Protein AF-A0A7Y0CL55-F1 (afdb_monomer_lite)

Foldseek 3Di:
DDQVVVCVVVVHHPDPVVVVVCVVVVWPFDWDFDWDQDPVRDTDTDTDTDGDPVSVVVVVVVVVVVVD

Structure (mmCIF, N/CA/C/O backbone):
data_AF-A0A7Y0CL55-F1
#
_entry.id   AF-A0A7Y0CL55-F1
#
loop_
_atom_site.group_PDB
_atom_site.id
_atom_site.type_symbol
_atom_site.label_atom_id
_atom_site.label_alt_id
_atom_site.label_comp_id
_atom_site.label_asym_id
_atom_site.label_entity_id
_atom_site.label_seq_id
_atom_site.pdbx_PDB_ins_code
_atom_site.Cartn_x
_atom_site.Cartn_y
_atom_site.Cartn_z
_atom_site.occupancy
_atom_site.B_iso_or_equiv
_atom_site.auth_seq_id
_atom_site.auth_comp_id
_atom_site.auth_asym_id
_atom_site.auth_atom_id
_atom_site.pdbx_PDB_model_num
ATOM 1 N N . MET A 1 1 ? 5.626 -6.716 -15.694 1.00 75.81 1 MET A N 1
ATOM 2 C CA . MET A 1 1 ? 4.440 -7.489 -15.194 1.00 75.81 1 MET A CA 1
ATOM 3 C C . MET A 1 1 ? 3.221 -6.568 -15.080 1.00 75.81 1 MET A C 1
ATOM 5 O O . MET A 1 1 ? 3.396 -5.431 -14.665 1.00 75.81 1 MET A O 1
ATOM 9 N N . THR A 1 2 ? 2.006 -7.010 -15.441 1.00 85.69 2 THR A N 1
ATOM 10 C CA . THR A 1 2 ? 0.782 -6.183 -15.305 1.00 85.69 2 THR A CA 1
ATOM 11 C C . THR A 1 2 ? 0.233 -6.189 -13.874 1.00 85.69 2 THR A C 1
ATOM 13 O O . THR A 1 2 ? 0.549 -7.085 -13.089 1.00 85.69 2 THR A O 1
ATOM 16 N N . ARG A 1 3 ? -0.624 -5.216 -13.529 1.00 86.50 3 ARG A N 1
ATOM 17 C CA . ARG A 1 3 ? -1.315 -5.179 -12.227 1.00 86.50 3 ARG A CA 1
ATOM 18 C C . ARG A 1 3 ? -2.154 -6.436 -12.009 1.00 86.50 3 ARG A C 1
ATOM 20 O O . ARG A 1 3 ? -2.117 -7.010 -10.936 1.00 86.50 3 ARG A O 1
ATOM 27 N N . GLU A 1 4 ? -2.900 -6.872 -13.018 1.00 89.62 4 GLU A N 1
ATOM 28 C CA . GLU A 1 4 ? -3.779 -8.039 -12.922 1.00 89.62 4 GLU A CA 1
ATOM 29 C C . GLU A 1 4 ? -2.969 -9.314 -12.662 1.00 89.62 4 GLU A C 1
ATOM 31 O O . GLU A 1 4 ? -3.351 -10.122 -11.822 1.00 89.62 4 GLU A O 1
ATOM 36 N N . ALA A 1 5 ? -1.817 -9.465 -13.324 1.00 90.88 5 ALA A N 1
ATOM 37 C CA . ALA A 1 5 ? -0.908 -10.579 -13.071 1.00 90.88 5 ALA A CA 1
ATOM 38 C C . ALA A 1 5 ? -0.328 -10.533 -11.646 1.00 90.88 5 ALA A C 1
ATOM 40 O O . ALA A 1 5 ? -0.228 -11.571 -10.995 1.00 90.88 5 ALA A O 1
ATOM 41 N N . LEU A 1 6 ? 0.000 -9.339 -11.139 1.00 86.19 6 LEU A N 1
ATOM 42 C CA . LEU A 1 6 ? 0.434 -9.146 -9.753 1.00 86.19 6 LEU A CA 1
ATOM 43 C C . LEU A 1 6 ? -0.678 -9.493 -8.752 1.00 86.19 6 LEU A C 1
ATOM 45 O O . LEU A 1 6 ? -0.417 -10.157 -7.750 1.00 86.19 6 LEU A O 1
ATOM 49 N N . ASP A 1 7 ? -1.914 -9.077 -9.025 1.00 92.00 7 ASP A N 1
ATOM 50 C CA . ASP A 1 7 ? -3.066 -9.359 -8.167 1.00 92.00 7 ASP A CA 1
ATOM 51 C C . ASP A 1 7 ? -3.308 -10.870 -8.061 1.00 92.00 7 ASP A C 1
ATOM 53 O O . ASP A 1 7 ? -3.528 -11.393 -6.969 1.00 92.00 7 ASP A O 1
ATOM 57 N N . VAL A 1 8 ? -3.187 -11.587 -9.184 1.00 94.00 8 VAL A N 1
ATOM 58 C CA . VAL A 1 8 ? -3.264 -13.054 -9.223 1.00 94.00 8 VAL A CA 1
ATOM 59 C C . VAL A 1 8 ? -2.116 -13.688 -8.440 1.00 94.00 8 VAL A C 1
ATOM 61 O O . VAL A 1 8 ? -2.357 -14.563 -7.613 1.00 94.00 8 VAL A O 1
ATOM 64 N N . ALA A 1 9 ? -0.878 -13.242 -8.661 1.00 93.19 9 ALA A N 1
ATOM 65 C CA . ALA A 1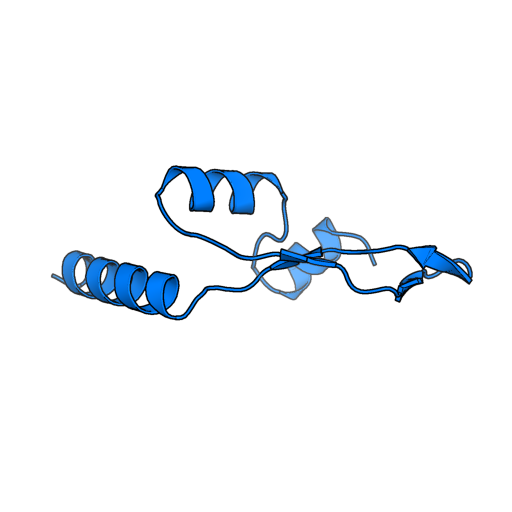 9 ? 0.297 -13.807 -7.998 1.00 93.19 9 ALA A CA 1
ATOM 66 C C . ALA A 1 9 ? 0.294 -13.592 -6.473 1.00 93.19 9 ALA A C 1
ATOM 68 O O . ALA A 1 9 ? 0.802 -14.430 -5.733 1.00 93.19 9 ALA A O 1
ATOM 69 N N . THR A 1 10 ? -0.270 -12.478 -6.001 1.00 85.75 10 THR A N 1
ATOM 70 C CA . THR A 1 10 ? -0.298 -12.108 -4.574 1.00 85.75 10 THR A CA 1
ATOM 71 C C . THR A 1 10 ? -1.587 -12.510 -3.859 1.00 85.75 10 THR A C 1
ATOM 73 O O . THR A 1 10 ? -1.633 -12.479 -2.631 1.00 85.75 10 THR A O 1
ATOM 76 N N . GLY A 1 11 ? -2.641 -12.865 -4.600 1.00 90.12 11 GLY A N 1
ATOM 77 C CA . GLY A 1 11 ? -3.973 -13.106 -4.043 1.00 90.12 11 GLY A CA 1
ATOM 78 C C . GLY A 1 11 ? -4.626 -11.850 -3.451 1.00 90.12 11 GLY A C 1
ATOM 79 O O . GLY A 1 11 ? -5.570 -11.960 -2.669 1.00 90.12 11 GLY A O 1
ATOM 80 N N . ALA A 1 12 ? -4.127 -10.659 -3.791 1.00 87.38 12 ALA A N 1
ATOM 81 C CA . ALA A 1 12 ? -4.572 -9.386 -3.238 1.00 87.38 12 ALA A CA 1
ATOM 82 C C . ALA A 1 12 ? -4.729 -8.337 -4.344 1.00 87.38 12 ALA A C 1
ATOM 84 O O . ALA A 1 12 ? -3.893 -8.222 -5.230 1.00 87.38 12 ALA A O 1
ATOM 85 N N . SER A 1 13 ? -5.792 -7.530 -4.284 1.00 88.62 13 SER A N 1
ATOM 86 C CA . SER A 1 13 ? -5.972 -6.422 -5.230 1.00 88.62 13 SER A CA 1
ATOM 87 C C . SER A 1 13 ? -4.980 -5.296 -4.939 1.00 88.62 13 SER A C 1
ATOM 89 O O . SER A 1 13 ? -5.009 -4.717 -3.857 1.00 88.62 13 SER A O 1
ATOM 91 N N . ASN A 1 14 ? -4.245 -4.862 -5.956 1.00 86.50 14 ASN A N 1
ATOM 92 C CA . ASN A 1 14 ? -3.391 -3.673 -5.946 1.00 86.50 14 ASN A CA 1
ATOM 93 C C . ASN A 1 14 ? -4.039 -2.506 -6.716 1.00 86.50 14 ASN A C 1
ATOM 95 O O . ASN A 1 14 ? -3.363 -1.604 -7.210 1.00 86.50 14 ASN A O 1
ATOM 99 N N . SER A 1 15 ? -5.369 -2.522 -6.869 1.00 87.69 15 SER A N 1
ATOM 100 C CA . SER A 1 15 ? -6.102 -1.490 -7.606 1.00 87.69 15 SER A CA 1
ATOM 101 C C . SER A 1 15 ? -6.206 -0.152 -6.848 1.00 87.69 15 SER A C 1
ATOM 103 O O . SER A 1 15 ? -6.430 -0.134 -5.633 1.00 87.69 15 SER A O 1
ATOM 105 N N . PRO A 1 16 ? -6.176 0.995 -7.557 1.00 88.31 16 PRO A N 1
ATOM 106 C CA . PRO A 1 16 ? -6.472 2.300 -6.957 1.00 88.31 16 PRO A CA 1
ATOM 107 C C . PRO A 1 16 ? -7.865 2.378 -6.312 1.00 88.31 16 PRO A C 1
ATOM 109 O O . PRO A 1 16 ? -8.057 3.083 -5.321 1.00 88.31 16 PRO A O 1
ATOM 112 N N . ALA A 1 17 ? -8.838 1.632 -6.847 1.00 92.06 17 ALA A N 1
ATOM 113 C CA . ALA A 1 17 ? -10.196 1.570 -6.313 1.00 92.06 17 ALA A CA 1
ATOM 114 C C . ALA A 1 17 ? -10.239 0.982 -4.892 1.00 92.06 17 ALA A C 1
ATOM 116 O O . ALA A 1 17 ? -10.992 1.480 -4.051 1.00 92.06 17 ALA A O 1
ATOM 117 N N . LEU A 1 18 ? -9.403 -0.024 -4.596 1.00 92.50 18 LEU A N 1
ATOM 118 C CA . LEU A 1 18 ? -9.268 -0.559 -3.242 1.00 92.50 18 LEU A CA 1
ATOM 119 C C . LEU A 1 18 ? -8.767 0.522 -2.281 1.00 92.50 18 LEU A C 1
ATOM 121 O O . LEU A 1 18 ? -9.407 0.766 -1.260 1.00 92.50 18 LEU A O 1
ATOM 125 N N . VAL A 1 19 ? -7.674 1.209 -2.628 1.00 92.88 19 VAL A N 1
ATOM 126 C CA . VAL A 1 19 ? -7.089 2.274 -1.794 1.00 92.88 19 VAL A CA 1
ATOM 127 C C . VAL A 1 19 ? -8.113 3.377 -1.522 1.00 92.88 19 VAL A C 1
ATOM 129 O O . VAL A 1 19 ? -8.319 3.770 -0.375 1.00 92.88 19 VAL A O 1
ATOM 132 N N . PHE A 1 20 ? -8.829 3.831 -2.553 1.00 94.44 20 PHE A N 1
ATOM 133 C CA . PHE A 1 20 ? -9.911 4.804 -2.396 1.00 94.44 20 PHE A CA 1
ATOM 134 C C . PHE A 1 20 ? -11.003 4.319 -1.429 1.00 94.44 20 PHE A C 1
ATOM 136 O O . PHE A 1 20 ? -11.467 5.074 -0.572 1.00 94.44 20 PHE A O 1
ATOM 143 N N . GLY A 1 21 ? -11.397 3.048 -1.534 1.00 96.12 21 GLY A N 1
ATOM 144 C CA . GLY A 1 21 ? -12.381 2.431 -0.650 1.00 96.12 21 GLY A CA 1
ATOM 145 C C . GLY A 1 21 ? -11.914 2.293 0.802 1.00 96.12 21 GLY A C 1
ATOM 146 O O . GLY A 1 21 ? -12.745 2.398 1.705 1.00 96.12 21 GLY A O 1
ATOM 147 N N . LEU A 1 22 ? -10.621 2.063 1.041 1.00 94.75 22 LEU A N 1
ATOM 148 C CA . LEU A 1 22 ? -10.030 2.032 2.383 1.00 94.75 22 LEU A CA 1
ATOM 149 C C . LEU A 1 22 ? -10.019 3.434 3.001 1.00 94.75 22 LEU A C 1
ATOM 151 O O . LEU A 1 22 ? -10.467 3.607 4.135 1.00 94.75 22 LEU A O 1
ATOM 155 N N . ARG A 1 23 ? -9.637 4.452 2.221 1.00 95.75 23 ARG A N 1
ATOM 156 C CA . ARG A 1 23 ? -9.663 5.858 2.657 1.00 95.75 23 ARG A CA 1
ATOM 157 C C . ARG A 1 23 ? -11.053 6.345 3.012 1.00 95.75 23 ARG A C 1
ATOM 159 O O . ARG A 1 23 ? -11.250 6.952 4.060 1.00 95.75 23 ARG A O 1
ATOM 166 N N . LYS A 1 24 ? -12.055 5.996 2.201 1.00 97.25 24 LYS A N 1
ATOM 167 C CA . LYS A 1 24 ? -13.464 6.280 2.520 1.00 97.25 24 LYS A CA 1
ATOM 168 C C . LYS A 1 24 ? -13.940 5.651 3.831 1.00 97.25 24 LYS A C 1
ATOM 170 O O . LYS A 1 24 ? -14.893 6.148 4.417 1.00 97.25 24 LYS A O 1
ATOM 175 N N . ARG A 1 25 ? -13.298 4.573 4.284 1.00 95.06 25 ARG A N 1
ATOM 176 C CA . ARG A 1 25 ? -13.592 3.899 5.558 1.00 95.06 25 ARG A CA 1
ATOM 177 C C . ARG A 1 25 ? -12.754 4.433 6.725 1.00 95.06 25 ARG A C 1
ATOM 179 O O . ARG A 1 25 ? -12.799 3.862 7.808 1.00 95.06 25 ARG A O 1
ATOM 186 N N . GLY A 1 26 ? -12.012 5.522 6.523 1.00 96.12 26 GLY A N 1
ATOM 187 C CA . GLY A 1 26 ? -11.254 6.197 7.575 1.00 96.12 26 GLY A CA 1
ATOM 188 C C . GLY A 1 26 ? -9.857 5.627 7.827 1.00 96.12 26 GLY A C 1
ATOM 189 O O . GLY A 1 26 ? -9.259 5.949 8.858 1.00 96.12 26 GLY A O 1
ATOM 190 N N . LEU A 1 27 ? -9.336 4.791 6.924 1.00 97.00 27 LEU A N 1
ATOM 191 C CA . LEU A 1 27 ? -7.923 4.404 6.933 1.00 97.00 27 LEU A CA 1
ATOM 192 C C . LEU A 1 27 ? -7.090 5.449 6.188 1.00 97.00 27 LEU A C 1
ATOM 194 O O . LEU A 1 27 ? -7.523 5.979 5.169 1.00 97.00 27 LEU A O 1
ATOM 198 N N . ASP A 1 28 ? -5.894 5.738 6.679 1.00 96.50 28 ASP A N 1
ATOM 199 C CA . ASP A 1 28 ? -4.997 6.717 6.068 1.00 96.50 28 ASP A CA 1
ATOM 200 C C . ASP A 1 28 ? -4.391 6.168 4.768 1.00 96.50 28 ASP A C 1
ATOM 202 O O . ASP A 1 28 ? -4.509 6.770 3.697 1.00 96.50 28 ASP A O 1
ATOM 206 N N . THR A 1 29 ? -3.865 4.941 4.801 1.00 94.62 29 THR A N 1
ATOM 207 C CA . THR A 1 29 ? -3.228 4.271 3.650 1.00 94.62 29 THR A CA 1
ATOM 208 C C . THR A 1 29 ? -2.205 5.166 2.921 1.00 94.62 29 THR A C 1
ATOM 210 O O . THR A 1 29 ? -2.415 5.540 1.752 1.00 94.62 29 THR A O 1
ATOM 213 N N . PRO A 1 30 ? -1.117 5.583 3.597 1.00 94.94 30 PRO A N 1
ATOM 214 C CA . PRO A 1 30 ? -0.113 6.473 3.019 1.00 94.94 30 PRO A CA 1
ATOM 215 C C . PRO A 1 30 ? 0.499 5.897 1.736 1.00 94.94 30 PRO A C 1
ATOM 217 O O . PRO A 1 30 ? 0.587 4.684 1.552 1.00 94.94 30 PRO A O 1
ATOM 220 N N . CYS A 1 31 ? 0.909 6.790 0.830 1.00 94.00 31 CYS A N 1
ATOM 221 C CA . CYS A 1 31 ? 1.490 6.442 -0.466 1.00 94.00 31 CYS A CA 1
ATOM 222 C C . CYS A 1 31 ? 2.905 7.005 -0.583 1.00 94.00 31 CYS A C 1
ATOM 224 O O . CYS A 1 31 ? 3.091 8.224 -0.591 1.00 94.00 31 CYS A O 1
ATOM 226 N N . LEU A 1 32 ? 3.886 6.120 -0.739 1.00 95.25 32 LEU A N 1
ATOM 227 C CA . LEU A 1 32 ? 5.258 6.477 -1.068 1.00 95.25 32 LEU A CA 1
ATOM 228 C C . LEU A 1 32 ? 5.475 6.341 -2.577 1.00 95.25 32 LEU A C 1
ATOM 230 O O . LEU A 1 32 ? 5.377 5.251 -3.135 1.00 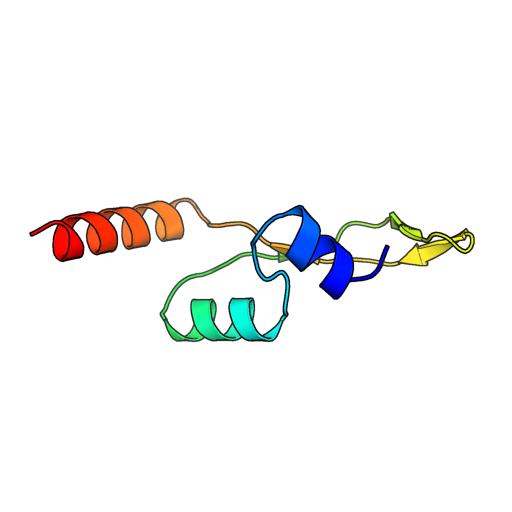95.25 32 LEU A O 1
ATOM 234 N N . ARG A 1 33 ? 5.804 7.447 -3.245 1.00 95.19 33 ARG A N 1
ATOM 235 C CA . ARG A 1 33 ? 6.197 7.436 -4.660 1.00 95.19 33 ARG A CA 1
ATOM 236 C C . ARG A 1 33 ? 7.674 7.076 -4.760 1.00 95.19 33 ARG A C 1
ATOM 238 O O . ARG A 1 33 ? 8.519 7.838 -4.298 1.00 95.19 33 ARG A O 1
ATOM 245 N N . VAL A 1 34 ? 7.982 5.946 -5.385 1.00 95.44 34 VAL A N 1
ATOM 246 C CA . VAL A 1 34 ? 9.364 5.492 -5.596 1.00 95.44 34 VAL A CA 1
ATOM 247 C C . VAL A 1 34 ? 9.729 5.611 -7.064 1.00 95.44 34 VAL A C 1
ATOM 249 O O . VAL A 1 34 ? 8.901 5.336 -7.922 1.00 95.44 34 VAL A O 1
ATOM 252 N N . ARG A 1 35 ? 10.958 6.030 -7.370 1.00 96.81 35 ARG A N 1
ATOM 253 C CA . ARG A 1 35 ? 11.451 6.049 -8.751 1.00 96.81 35 ARG A CA 1
ATOM 254 C C . ARG A 1 35 ? 11.933 4.651 -9.131 1.00 96.81 35 ARG A C 1
ATOM 256 O O . ARG A 1 35 ? 12.776 4.094 -8.435 1.00 96.81 35 ARG A O 1
ATOM 263 N N . VAL A 1 36 ? 11.427 4.119 -10.238 1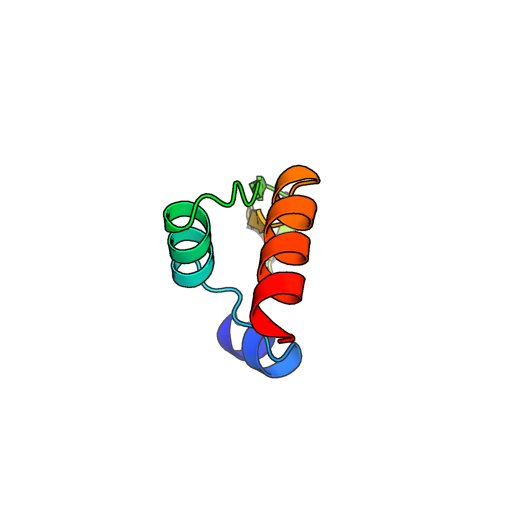.00 94.50 36 VAL A N 1
ATOM 264 C CA . VAL A 1 36 ? 11.755 2.786 -10.765 1.00 94.50 36 VAL A CA 1
ATOM 265 C C . VAL A 1 36 ? 12.039 2.904 -12.263 1.00 94.50 36 VAL A C 1
ATOM 267 O O . VAL A 1 36 ? 11.549 3.826 -12.913 1.00 94.50 36 VAL A O 1
ATOM 270 N N . ILE A 1 37 ? 12.864 2.010 -12.803 1.00 96.19 37 ILE A N 1
ATOM 271 C CA . ILE A 1 37 ? 13.027 1.841 -14.250 1.00 96.19 37 ILE A CA 1
ATOM 272 C C . ILE A 1 37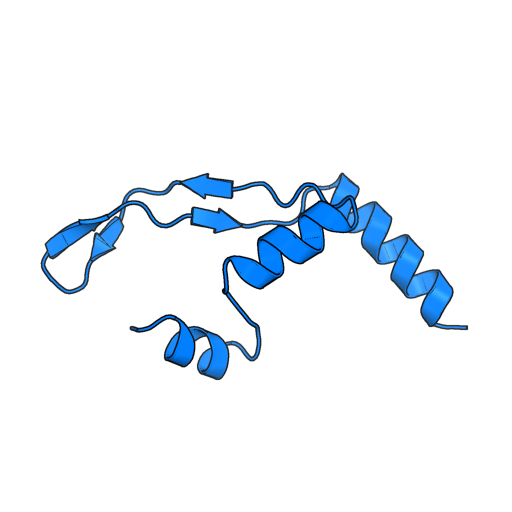 ? 12.099 0.709 -14.677 1.00 96.19 37 ILE A C 1
ATOM 274 O O . ILE A 1 37 ? 12.144 -0.366 -14.081 1.00 96.19 37 ILE A O 1
ATOM 278 N N . ASP A 1 38 ? 11.221 0.975 -15.638 1.00 90.50 38 ASP A N 1
ATOM 279 C CA . ASP A 1 38 ? 10.278 -0.025 -16.129 1.00 90.50 38 ASP A CA 1
ATOM 280 C C . ASP A 1 38 ? 10.938 -1.071 -17.043 1.00 90.50 38 ASP A C 1
ATOM 282 O O . ASP A 1 38 ? 12.122 -0.987 -17.380 1.00 90.50 38 ASP A O 1
ATOM 286 N N . ASP A 1 39 ? 10.140 -2.058 -17.457 1.00 89.25 39 ASP A N 1
ATOM 287 C CA . ASP A 1 39 ? 10.566 -3.155 -18.336 1.00 89.25 39 ASP A CA 1
ATOM 288 C C . ASP A 1 39 ? 11.077 -2.652 -19.711 1.00 89.25 39 ASP A C 1
ATOM 290 O O . ASP A 1 39 ? 11.735 -3.397 -20.436 1.00 89.25 39 ASP A O 1
ATOM 294 N N . PHE A 1 40 ? 10.807 -1.390 -20.070 1.00 94.50 40 PHE A N 1
ATOM 295 C CA . PHE A 1 40 ? 11.219 -0.745 -21.319 1.00 94.50 40 PHE A CA 1
ATOM 296 C C . PHE A 1 40 ? 12.383 0.247 -21.138 1.00 94.50 40 PHE A C 1
ATOM 298 O O . PHE A 1 40 ? 12.801 0.886 -22.104 1.00 94.50 40 PHE A O 1
ATOM 305 N N . GLY A 1 41 ? 12.936 0.375 -19.929 1.00 96.19 41 GLY A N 1
ATOM 306 C CA . GLY A 1 41 ? 14.052 1.274 -19.637 1.00 96.19 41 GLY A CA 1
ATOM 307 C C . GLY A 1 41 ? 13.653 2.726 -19.347 1.00 96.19 41 GLY A C 1
ATOM 308 O O . GLY A 1 41 ? 14.534 3.573 -19.182 1.00 96.19 41 GLY A O 1
ATOM 309 N N . TYR A 1 42 ? 12.360 3.041 -19.250 1.00 96.75 42 TYR A N 1
ATOM 310 C CA . TYR A 1 42 ? 11.889 4.389 -18.940 1.00 96.75 42 TYR A CA 1
ATOM 311 C C . TYR A 1 42 ? 11.715 4.594 -17.430 1.00 96.75 42 TYR A C 1
ATOM 313 O O . TYR A 1 42 ? 11.318 3.680 -16.700 1.00 96.75 42 TYR A O 1
ATOM 321 N N . PRO A 1 43 ? 11.993 5.808 -16.917 1.00 96.75 43 PRO A N 1
ATOM 322 C CA . PRO A 1 43 ? 11.714 6.119 -15.529 1.00 96.75 43 PRO A CA 1
ATOM 323 C C . PRO A 1 43 ? 10.202 6.200 -15.300 1.00 96.75 43 PRO A C 1
ATOM 325 O O . PRO A 1 43 ? 9.489 6.942 -15.976 1.00 96.75 43 PRO A O 1
ATOM 328 N N . CYS A 1 44 ? 9.730 5.493 -14.282 1.00 93.94 44 CYS A N 1
ATOM 329 C CA . CYS A 1 44 ? 8.374 5.585 -13.772 1.00 93.94 44 CYS A CA 1
ATOM 330 C C . CYS A 1 44 ? 8.375 5.816 -12.252 1.00 93.94 44 CYS A C 1
ATOM 332 O O . CYS A 1 44 ? 9.405 5.723 -11.578 1.00 93.94 44 CYS A O 1
ATOM 334 N N . TRP A 1 45 ? 7.207 6.171 -11.707 1.00 94.19 45 TRP A N 1
ATOM 335 C CA . TRP A 1 45 ? 7.046 6.492 -10.286 1.00 94.19 45 TRP A CA 1
ATOM 336 C C . TRP A 1 45 ? 5.845 5.768 -9.673 1.00 94.19 45 TRP A C 1
ATOM 338 O O . TRP A 1 45 ? 4.831 6.409 -9.384 1.00 94.19 45 TRP A O 1
ATOM 348 N N . PRO A 1 46 ? 5.880 4.438 -9.516 1.00 90.00 46 PRO A N 1
ATOM 349 C CA . PRO A 1 46 ? 4.792 3.726 -8.861 1.00 90.00 46 PRO A CA 1
ATOM 350 C C . PRO A 1 46 ? 4.600 4.200 -7.411 1.00 90.00 46 PRO A C 1
ATOM 352 O O . PRO A 1 46 ? 5.535 4.642 -6.738 1.00 90.00 46 PRO A O 1
ATOM 355 N N . GLY A 1 47 ? 3.350 4.140 -6.947 1.00 90.38 47 GLY A N 1
ATOM 356 C CA . GLY A 1 47 ? 3.001 4.362 -5.547 1.00 90.38 47 GLY A CA 1
ATOM 357 C C . GLY A 1 47 ? 3.038 3.046 -4.778 1.00 90.38 47 GLY A C 1
ATOM 358 O O . GLY A 1 47 ? 2.401 2.082 -5.194 1.00 90.38 47 GLY A O 1
ATOM 359 N N . ILE A 1 48 ? 3.761 3.016 -3.663 1.00 90.62 48 ILE A N 1
ATOM 360 C CA . ILE A 1 48 ? 3.727 1.930 -2.685 1.00 90.62 48 ILE A CA 1
ATOM 361 C C . ILE A 1 48 ? 2.816 2.375 -1.548 1.00 90.62 48 ILE A C 1
ATOM 363 O O . ILE A 1 48 ? 3.080 3.387 -0.898 1.00 90.62 48 ILE A O 1
ATOM 367 N N . TYR A 1 49 ? 1.745 1.621 -1.324 1.00 92.00 49 TYR A N 1
ATOM 368 C CA . TYR A 1 49 ? 0.799 1.882 -0.247 1.00 92.00 49 TYR A CA 1
ATOM 369 C C . TYR A 1 49 ? 1.123 1.012 0.964 1.00 92.00 49 TYR A C 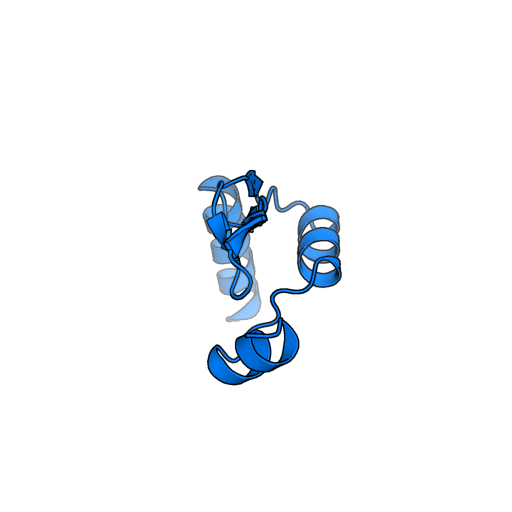1
ATOM 371 O O . TYR A 1 49 ? 1.473 -0.159 0.816 1.00 92.00 49 TYR A O 1
ATOM 379 N N . SER A 1 50 ? 0.973 1.567 2.160 1.00 92.62 50 SER A N 1
ATOM 380 C CA . SER A 1 50 ? 1.104 0.831 3.419 1.00 92.62 50 SER A CA 1
ATOM 381 C C . SER A 1 50 ? -0.048 1.163 4.359 1.00 92.62 50 SER A C 1
ATOM 383 O O . SER A 1 50 ? -0.838 2.066 4.094 1.00 92.62 50 SER A O 1
ATOM 385 N N . LEU A 1 51 ? -0.173 0.405 5.446 1.00 94.81 51 LEU A N 1
ATOM 386 C CA . LEU A 1 51 ? -1.030 0.769 6.568 1.00 94.81 51 LEU A CA 1
ATOM 387 C C . LEU A 1 51 ? -0.195 1.582 7.556 1.00 94.81 51 LEU A C 1
ATOM 389 O O . LEU A 1 51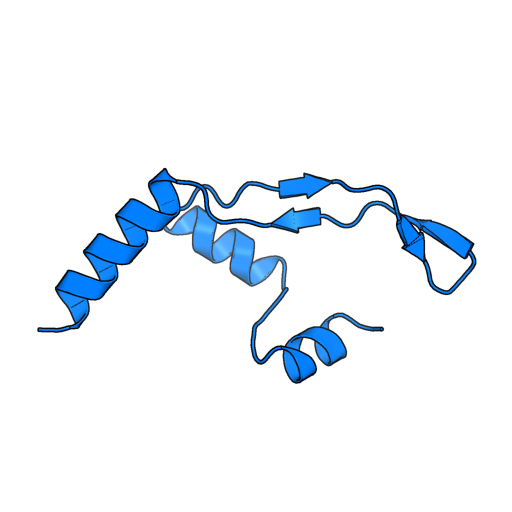 ? 0.935 1.205 7.872 1.00 94.81 51 LEU A O 1
ATOM 393 N N . SER A 1 52 ? -0.737 2.700 8.034 1.00 96.56 52 SER A N 1
ATOM 394 C CA . SER A 1 52 ? -0.115 3.437 9.134 1.00 96.56 52 SER A CA 1
ATOM 395 C C . SER A 1 52 ? -0.218 2.650 10.448 1.00 96.56 52 SER A C 1
ATOM 397 O O . SER A 1 52 ? -0.984 1.687 10.564 1.00 96.56 52 SER A O 1
ATOM 399 N N . ALA A 1 53 ? 0.529 3.069 11.473 1.00 97.38 53 ALA A N 1
ATOM 400 C CA . ALA A 1 53 ? 0.383 2.501 12.814 1.00 97.38 53 ALA A CA 1
ATOM 401 C C . ALA A 1 53 ? -1.071 2.613 13.320 1.00 97.38 53 ALA A C 1
ATOM 403 O O . ALA A 1 53 ? -1.626 1.645 13.842 1.00 97.38 53 ALA A O 1
ATOM 404 N N . ASP A 1 54 ? -1.719 3.752 13.069 1.00 97.62 54 ASP A N 1
ATOM 405 C CA . ASP A 1 54 ? -3.118 3.985 13.433 1.00 97.62 54 ASP A CA 1
ATOM 406 C C . ASP A 1 54 ? -4.086 3.097 12.642 1.00 97.62 54 ASP A C 1
ATOM 408 O O . ASP A 1 54 ? -5.071 2.600 13.192 1.00 97.62 54 ASP A O 1
ATOM 412 N N . ASP A 1 55 ? -3.806 2.846 11.361 1.00 97.62 55 ASP A N 1
ATOM 413 C CA . ASP A 1 55 ? -4.601 1.927 10.544 1.00 97.62 55 ASP A CA 1
ATOM 414 C C . ASP A 1 55 ? -4.550 0.503 11.101 1.00 97.62 55 ASP A C 1
ATOM 416 O O . ASP A 1 55 ? -5.582 -0.167 11.193 1.00 97.62 55 ASP A O 1
ATOM 420 N N . HIS A 1 56 ? -3.371 0.046 11.536 1.00 96.75 56 HIS A N 1
ATOM 421 C CA . HIS A 1 56 ? -3.227 -1.251 12.193 1.00 96.75 56 HIS A CA 1
ATOM 422 C C . HIS A 1 56 ? -4.054 -1.342 13.481 1.00 96.75 56 HIS A C 1
ATOM 424 O O . HIS A 1 56 ? -4.712 -2.361 13.705 1.00 96.75 56 HIS A O 1
ATOM 430 N N . ILE A 1 57 ? -4.082 -0.281 14.295 1.00 96.81 57 ILE A N 1
ATOM 431 C CA . ILE A 1 57 ? -4.908 -0.222 15.511 1.00 96.81 57 ILE A CA 1
ATOM 432 C C . ILE A 1 57 ? -6.396 -0.344 15.151 1.00 96.81 57 ILE A C 1
ATOM 434 O O . ILE A 1 57 ? -7.085 -1.219 15.683 1.00 96.81 57 ILE A O 1
ATOM 438 N N . LYS A 1 58 ? -6.885 0.468 14.204 1.00 96.00 58 LYS A N 1
ATOM 439 C CA . LYS A 1 58 ? -8.289 0.446 13.747 1.00 96.00 58 LYS A CA 1
ATOM 440 C C . LYS A 1 58 ? -8.701 -0.935 13.235 1.00 96.00 58 LYS A C 1
ATOM 442 O O . LYS A 1 58 ? -9.772 -1.434 13.579 1.00 96.00 58 LYS A O 1
ATOM 447 N N . LEU A 1 59 ? -7.844 -1.576 12.442 1.00 95.00 59 LEU A N 1
ATOM 448 C CA . LEU A 1 59 ? -8.112 -2.904 11.892 1.00 95.00 59 LEU A CA 1
ATOM 449 C C . LEU A 1 59 ? -8.104 -3.998 12.961 1.00 95.00 59 LEU A C 1
ATOM 451 O O . LEU A 1 59 ? -8.921 -4.913 12.886 1.00 95.00 59 LEU A O 1
ATOM 455 N N . ASN A 1 60 ? -7.219 -3.924 13.954 1.00 95.50 60 ASN A N 1
ATOM 456 C CA . ASN A 1 60 ? -7.195 -4.894 15.049 1.00 95.50 60 ASN A CA 1
ATOM 457 C C . ASN A 1 60 ? -8.464 -4.810 15.906 1.00 95.50 60 ASN A C 1
ATOM 459 O O . ASN A 1 60 ? -9.034 -5.846 16.246 1.00 95.50 60 ASN A O 1
ATOM 463 N N . ILE A 1 61 ? -8.949 -3.595 16.177 1.00 93.94 61 ILE A N 1
ATOM 464 C CA . ILE A 1 61 ? -10.236 -3.375 16.848 1.00 93.94 61 ILE A CA 1
ATOM 465 C C . ILE A 1 61 ? -11.374 -3.984 16.018 1.00 93.94 61 ILE A C 1
ATOM 467 O O . ILE A 1 61 ? -12.155 -4.779 16.539 1.00 93.94 61 ILE A O 1
ATOM 471 N N . LEU A 1 62 ? -11.434 -3.688 14.714 1.00 91.81 62 LEU A N 1
ATOM 472 C CA . LEU A 1 62 ? -12.454 -4.241 13.816 1.00 91.81 62 LEU A CA 1
ATOM 473 C C . LEU A 1 62 ? -12.449 -5.778 13.813 1.00 91.81 62 LEU A C 1
ATOM 475 O O . LEU A 1 62 ? -13.502 -6.400 13.938 1.00 91.81 62 LEU A O 1
ATOM 479 N N . LYS A 1 63 ? -11.268 -6.400 13.719 1.00 92.12 63 LYS A N 1
ATOM 480 C CA . LYS A 1 63 ? -11.116 -7.862 13.774 1.00 92.12 63 LYS A CA 1
ATOM 481 C C . LYS A 1 63 ? -11.633 -8.439 15.090 1.00 92.12 63 LYS A C 1
ATOM 483 O O . LYS A 1 63 ? -12.333 -9.443 15.062 1.00 92.12 63 LYS A O 1
ATOM 488 N N . ALA A 1 64 ? -11.330 -7.799 16.219 1.00 91.62 64 ALA A N 1
ATOM 489 C CA . ALA A 1 64 ? -11.810 -8.239 17.527 1.00 91.62 64 ALA A CA 1
ATOM 490 C C . ALA A 1 64 ? -13.343 -8.166 17.644 1.00 91.62 64 ALA A C 1
ATOM 492 O O . ALA A 1 64 ? -13.948 -9.036 18.266 1.00 91.62 64 ALA A O 1
ATOM 493 N N . HIS A 1 65 ? -13.979 -7.171 17.017 1.00 89.19 65 HIS A N 1
ATOM 494 C CA . HIS A 1 65 ? -15.440 -7.077 16.965 1.00 89.19 65 HIS A CA 1
ATOM 495 C C . HIS A 1 65 ? -16.089 -8.157 16.092 1.00 89.19 65 HIS A C 1
ATOM 497 O O . HIS A 1 65 ? -17.162 -8.633 16.440 1.00 89.19 65 HIS A O 1
ATOM 503 N N . HIS A 1 66 ? -15.455 -8.542 14.982 1.00 81.81 66 HIS A N 1
ATOM 504 C CA . HIS A 1 66 ? -15.983 -9.534 14.034 1.00 81.81 66 HIS A CA 1
ATOM 505 C C . HIS A 1 66 ? -15.665 -10.993 14.404 1.00 81.81 66 HIS A C 1
ATOM 507 O O . HIS A 1 66 ? -16.172 -11.905 13.759 1.00 81.81 66 HIS A O 1
ATOM 513 N N . ALA A 1 67 ? -14.803 -11.223 15.397 1.00 73.00 67 ALA A N 1
ATOM 514 C CA . ALA A 1 67 ? -14.442 -12.556 15.884 1.00 73.00 67 ALA A CA 1
ATOM 515 C C . ALA A 1 67 ? -15.378 -13.087 16.994 1.00 73.00 67 ALA A C 1
ATOM 517 O O . ALA A 1 67 ? -15.108 -14.147 17.557 1.00 73.00 67 ALA A O 1
ATOM 518 N N . LYS A 1 68 ? -16.441 -12.344 17.325 1.00 53.31 68 LYS A N 1
ATOM 519 C CA . LYS A 1 68 ? -17.542 -12.752 18.209 1.00 53.31 68 LYS A CA 1
ATOM 520 C C . LYS A 1 68 ? -18.741 -13.201 17.388 1.00 53.31 68 LYS A C 1
ATOM 522 O O . LYS A 1 68 ? -19.421 -14.133 17.864 1.00 53.31 68 LYS A O 1
#

pLDDT: mean 91.83, std 6.68, range [53.31, 97.62]

Sequence (68 aa):
MTREALDVATGASNSPALVFGLRKRGLDTPCLRVRVIDDFGYPCWPGIYSLSADDHIKLNILKAHHAK

Radius of gyration: 15.01 Å; chains: 1; bounding box: 32×21×40 Å

Secondary structure (DSSP, 8-state):
--HHHHHHHHTS---HHHHHHHHHTT----EEE--EE-TTS-EE-PEEE---HHHHHHHHHHHHHHT-